Protein AF-A0A4Q1CZ32-F1 (afdb_monomer_lite)

Secondary structure (DSSP, 8-state):
---TTTHHHHHHHHHHHHHHHHHHHHHHHHTTS----SHHHHHHHHHHHHHHHHHHHHHHHHTS--EEEEEEEEETTEEEEEEEE--SSTTPPEEEEEEEEEEETT-----TTS-EEEEEEEEEE-TTS-EEEEEEEETTEEE-

pLDDT: mean 71.18, std 11.85, range [34.78, 87.81]

Foldseek 3Di:
DDDPVPVVVVVVVVVVLLVVLVVVLVVCVVVVVDDQPDPVSVVVSSVVSSVVVVVVVVVVVLPDFDFPDWDWDDDDQKIKIWTWTDRPDPFAWIKIFIWIFPDGPPDPDDDPPPGTFSAAKIFTAGPVRHTPDIWGDHRNDTDD

Structure (mmCIF, N/CA/C/O backbone):
data_AF-A0A4Q1CZ32-F1
#
_entry.id   AF-A0A4Q1CZ32-F1
#
loop_
_atom_site.group_PDB
_atom_site.id
_atom_site.type_symbol
_atom_site.label_atom_id
_atom_site.label_alt_id
_atom_site.label_comp_id
_atom_site.label_asym_id
_atom_site.label_entity_id
_atom_site.label_seq_id
_atom_site.pdbx_PDB_ins_code
_atom_site.Cartn_x
_atom_site.Cartn_y
_atom_site.Cartn_z
_atom_site.occupancy
_atom_site.B_iso_or_equiv
_atom_site.auth_seq_id
_atom_site.auth_comp_id
_atom_site.auth_asym_id
_atom_site.auth_atom_id
_atom_site.pdbx_PDB_model_num
ATOM 1 N N . MET A 1 1 ? 22.398 -16.358 17.721 1.00 34.78 1 MET A N 1
ATOM 2 C CA . MET A 1 1 ? 23.069 -15.048 17.802 1.00 34.78 1 MET A CA 1
ATOM 3 C C . MET A 1 1 ? 21.991 -14.037 17.513 1.00 34.78 1 MET A C 1
ATOM 5 O O . MET A 1 1 ? 21.501 -13.998 16.395 1.00 34.78 1 MET A O 1
ATOM 9 N N . ASP A 1 2 ? 21.521 -13.386 18.568 1.00 43.72 2 ASP A N 1
ATOM 10 C CA . ASP A 1 2 ? 20.382 -12.479 18.538 1.00 43.72 2 ASP A CA 1
ATOM 11 C C . ASP A 1 2 ? 20.813 -11.151 17.914 1.00 43.72 2 ASP A C 1
ATOM 13 O O . ASP A 1 2 ? 21.679 -10.474 18.464 1.00 43.72 2 ASP A O 1
ATOM 17 N N . ASP A 1 3 ? 20.242 -10.799 16.761 1.00 40.50 3 ASP A N 1
ATOM 18 C CA . ASP A 1 3 ? 20.479 -9.514 16.101 1.00 40.50 3 ASP A CA 1
ATOM 19 C C . ASP A 1 3 ? 19.762 -8.388 16.875 1.00 40.50 3 ASP A C 1
ATOM 21 O O . ASP A 1 3 ? 18.528 -8.307 16.852 1.00 40.50 3 ASP A O 1
ATOM 25 N N . PRO A 1 4 ? 20.484 -7.454 17.525 1.00 45.44 4 PRO A N 1
ATOM 26 C CA . PRO A 1 4 ? 19.869 -6.387 18.317 1.00 45.44 4 PRO A CA 1
ATOM 27 C C . PRO A 1 4 ? 19.288 -5.246 17.454 1.00 45.44 4 PRO A C 1
ATOM 29 O O . PRO A 1 4 ? 18.787 -4.258 17.987 1.00 45.44 4 PRO A O 1
ATOM 32 N N . GLY A 1 5 ? 19.320 -5.368 16.121 1.00 47.38 5 GLY A N 1
ATOM 33 C CA . GLY A 1 5 ? 18.882 -4.327 15.183 1.00 47.38 5 GLY A CA 1
ATOM 34 C C . GLY A 1 5 ? 17.373 -4.270 14.907 1.00 47.38 5 GLY A C 1
ATOM 35 O O . GLY A 1 5 ? 16.890 -3.250 14.425 1.00 47.38 5 GLY A O 1
ATOM 36 N N . SER A 1 6 ? 16.611 -5.325 15.221 1.00 51.91 6 SER A N 1
ATOM 37 C CA . SER A 1 6 ? 15.163 -5.378 14.936 1.00 51.91 6 SER A CA 1
ATOM 38 C C . SER A 1 6 ? 14.307 -4.766 16.061 1.00 51.91 6 SER A C 1
ATOM 40 O O . SER A 1 6 ? 13.285 -4.139 15.792 1.00 51.91 6 SER A O 1
ATOM 42 N N . SER A 1 7 ? 14.765 -4.851 17.315 1.00 56.16 7 SER A N 1
ATOM 43 C CA . SER A 1 7 ? 14.021 -4.441 18.521 1.00 56.16 7 SER A CA 1
ATOM 44 C C . SER A 1 7 ? 13.721 -2.934 18.595 1.00 56.16 7 SER A C 1
ATOM 46 O O . SER A 1 7 ? 12.609 -2.532 18.951 1.00 56.16 7 SER A O 1
ATOM 48 N N . LEU A 1 8 ? 14.676 -2.082 18.197 1.00 57.22 8 LEU A N 1
ATOM 49 C CA . LEU A 1 8 ? 14.525 -0.626 18.314 1.00 57.22 8 LEU A CA 1
ATOM 50 C C . LEU A 1 8 ? 13.378 -0.085 17.445 1.00 57.22 8 LEU A C 1
ATOM 52 O O . LEU A 1 8 ? 12.620 0.777 17.889 1.00 57.22 8 LEU A O 1
ATOM 56 N N . GLY A 1 9 ? 13.211 -0.619 16.230 1.00 56.66 9 GLY A N 1
ATOM 57 C CA . GLY A 1 9 ? 12.170 -0.180 15.296 1.00 56.66 9 GLY A CA 1
ATOM 58 C C . GLY A 1 9 ? 10.753 -0.432 15.819 1.00 56.66 9 GLY A C 1
ATOM 59 O O . GLY A 1 9 ? 9.887 0.439 15.706 1.00 56.66 9 GLY A O 1
ATOM 60 N N . TYR A 1 10 ? 10.528 -1.578 16.468 1.00 64.44 10 TYR A N 1
ATOM 61 C CA . TYR A 1 10 ? 9.233 -1.907 17.071 1.00 64.44 10 TYR A CA 1
ATOM 62 C C . TYR A 1 10 ? 8.909 -1.025 18.286 1.00 64.44 10 TYR A C 1
ATOM 64 O O . TYR A 1 10 ? 7.749 -0.648 18.479 1.00 64.44 10 TYR A O 1
ATOM 72 N N . GLY A 1 11 ? 9.919 -0.637 19.072 1.00 73.38 11 GLY A N 1
ATOM 73 C CA . GLY A 1 11 ? 9.750 0.291 20.195 1.00 73.38 11 GLY A CA 1
ATOM 74 C C . GLY A 1 11 ? 9.284 1.678 19.744 1.00 73.38 11 GLY A C 1
ATOM 75 O O . GLY A 1 11 ? 8.288 2.197 20.255 1.00 73.38 11 GLY A O 1
ATOM 76 N N . TYR A 1 12 ? 9.944 2.250 18.730 1.00 76.50 12 TYR A N 1
ATOM 77 C CA . TYR A 1 12 ? 9.544 3.541 18.158 1.00 76.50 12 TYR A CA 1
ATOM 78 C C . TYR A 1 12 ? 8.163 3.486 17.502 1.00 76.50 12 TYR A C 1
ATOM 80 O O . TYR A 1 12 ? 7.358 4.395 17.709 1.00 76.50 12 TYR A O 1
ATOM 88 N N . PHE A 1 13 ? 7.858 2.412 16.768 1.00 79.56 13 PHE A N 1
ATOM 89 C CA . PHE A 1 13 ? 6.534 2.216 16.177 1.00 79.56 13 PHE A CA 1
ATOM 90 C C . PHE A 1 13 ? 5.435 2.213 17.242 1.00 79.56 13 PHE A C 1
ATOM 92 O O . PHE A 1 13 ? 4.442 2.921 17.098 1.00 79.56 13 PHE A O 1
ATOM 99 N N . THR A 1 14 ? 5.637 1.474 18.336 1.00 80.50 14 THR A N 1
ATOM 100 C CA . THR A 1 14 ? 4.658 1.372 19.425 1.00 80.50 14 THR A CA 1
ATOM 101 C C . THR A 1 14 ? 4.389 2.737 20.057 1.00 80.50 14 THR A C 1
ATOM 103 O O . THR A 1 14 ? 3.232 3.112 20.241 1.00 80.50 14 THR A O 1
ATOM 106 N N . LEU A 1 15 ? 5.436 3.522 20.329 1.00 83.06 15 LEU A N 1
ATOM 107 C CA . LEU A 1 15 ? 5.300 4.877 20.873 1.00 83.06 15 LEU A CA 1
ATOM 108 C C . LEU A 1 15 ? 4.512 5.804 19.941 1.00 83.06 15 LEU A C 1
ATOM 110 O O . LEU A 1 15 ? 3.545 6.433 20.371 1.00 83.06 15 LEU A O 1
ATOM 114 N N . ILE A 1 16 ? 4.894 5.864 18.663 1.00 85.12 16 ILE A N 1
ATOM 115 C CA . ILE A 1 16 ? 4.226 6.711 17.665 1.00 85.12 16 ILE A CA 1
ATOM 116 C C . ILE A 1 16 ? 2.762 6.293 17.508 1.00 85.12 16 ILE A C 1
ATOM 118 O O . ILE A 1 16 ? 1.873 7.142 17.480 1.00 85.12 16 ILE A O 1
ATOM 122 N N . PHE A 1 17 ? 2.497 4.990 17.463 1.00 83.94 17 PHE A N 1
ATOM 123 C CA . PHE A 1 17 ? 1.155 4.441 17.338 1.00 83.94 17 PHE A CA 1
ATOM 124 C C . PHE A 1 17 ? 0.240 4.864 18.496 1.00 83.94 17 PHE A C 1
ATOM 126 O O . PHE A 1 17 ? -0.870 5.340 18.254 1.00 83.94 17 PHE A O 1
ATOM 133 N N . TRP A 1 18 ? 0.706 4.768 19.745 1.00 85.31 18 TRP A N 1
ATOM 134 C CA . TRP A 1 18 ? -0.077 5.203 20.906 1.00 85.31 18 TRP A CA 1
ATOM 135 C C . TRP A 1 18 ? -0.312 6.714 20.931 1.00 85.31 18 TRP A C 1
ATOM 137 O O . TRP A 1 18 ? -1.403 7.147 21.302 1.00 85.31 18 TRP A O 1
ATOM 147 N N . ILE A 1 19 ? 0.663 7.515 20.489 1.00 87.25 19 ILE A N 1
ATOM 148 C CA . ILE A 1 19 ? 0.491 8.967 20.340 1.00 87.25 19 ILE A CA 1
ATOM 149 C C . ILE A 1 19 ? -0.621 9.262 19.327 1.00 87.25 19 ILE A C 1
ATOM 151 O O . ILE A 1 19 ? -1.534 10.032 19.623 1.00 87.25 19 ILE A O 1
ATOM 155 N N . VAL A 1 20 ? -0.594 8.618 18.157 1.00 86.50 20 VAL A N 1
ATOM 156 C CA . VAL A 1 20 ? -1.621 8.794 17.119 1.00 86.50 20 VAL A CA 1
ATOM 157 C C . VAL A 1 20 ? -2.997 8.349 17.622 1.00 86.50 20 VAL A C 1
ATOM 159 O O . VAL A 1 20 ? -3.969 9.090 17.473 1.00 86.50 20 VAL A O 1
ATOM 162 N N . ALA A 1 21 ? -3.087 7.188 18.276 1.00 85.00 21 ALA A N 1
ATOM 163 C CA . ALA A 1 21 ? -4.334 6.689 18.852 1.00 85.00 21 ALA A CA 1
ATOM 164 C C . ALA A 1 21 ? -4.907 7.650 19.910 1.00 85.00 21 ALA A C 1
ATOM 166 O O . ALA A 1 21 ? -6.108 7.924 19.908 1.00 85.00 21 ALA A O 1
ATOM 167 N N . ALA A 1 22 ? -4.058 8.217 20.774 1.00 84.50 22 ALA A N 1
ATOM 168 C CA . ALA A 1 22 ? -4.468 9.199 21.775 1.00 84.50 22 ALA A CA 1
ATOM 169 C C . ALA A 1 22 ? -4.978 10.502 21.137 1.00 84.50 22 ALA A C 1
ATOM 171 O O . ALA A 1 22 ? -6.009 11.028 21.557 1.00 84.50 22 ALA A O 1
ATOM 172 N N . VAL A 1 23 ? -4.308 11.002 20.093 1.00 87.81 23 VAL A N 1
ATOM 173 C CA . VAL A 1 23 ? -4.753 12.194 19.350 1.00 87.81 23 VAL A CA 1
ATOM 174 C C . VAL A 1 23 ? -6.115 11.951 18.697 1.00 87.81 23 VAL A C 1
ATOM 176 O O . VAL A 1 23 ? -7.011 12.786 18.823 1.00 87.81 23 VAL A O 1
ATOM 179 N N . ILE A 1 24 ? -6.307 10.797 18.052 1.00 85.50 24 ILE A N 1
ATOM 180 C CA . ILE A 1 24 ? -7.595 10.416 17.453 1.00 85.50 24 ILE A CA 1
ATOM 181 C C . ILE A 1 24 ? -8.682 10.341 18.528 1.00 85.50 24 ILE A C 1
ATOM 183 O O . ILE A 1 24 ? -9.764 10.897 18.337 1.00 85.50 24 ILE A O 1
ATOM 187 N N . LEU A 1 25 ? -8.395 9.720 19.675 1.00 84.88 25 LEU A N 1
ATOM 188 C CA . LEU A 1 25 ? -9.341 9.635 20.784 1.00 84.88 25 LEU A CA 1
ATOM 189 C C . LEU A 1 25 ? -9.777 11.024 21.269 1.00 84.88 25 LEU A C 1
ATOM 191 O O . LEU A 1 25 ? -10.971 11.280 21.419 1.00 84.88 25 LEU A O 1
ATOM 195 N N . ILE A 1 26 ? -8.823 11.937 21.471 1.00 86.31 26 ILE A N 1
ATOM 196 C CA . ILE A 1 26 ? -9.107 13.318 21.880 1.00 86.31 26 ILE A CA 1
ATOM 197 C C . ILE A 1 26 ? -9.996 14.012 20.841 1.00 86.31 26 ILE A C 1
ATOM 199 O O . ILE A 1 26 ? -10.983 14.648 21.210 1.00 86.31 26 ILE A O 1
ATOM 203 N N . LEU A 1 27 ? -9.706 13.852 19.547 1.00 86.44 27 LEU A N 1
ATOM 204 C CA . LEU A 1 27 ? -10.532 14.418 18.477 1.00 86.44 27 LEU A CA 1
ATOM 205 C C . LEU A 1 27 ? -11.963 13.863 18.490 1.00 86.44 27 LEU A C 1
ATOM 207 O O . LEU A 1 27 ? -12.905 14.634 18.303 1.00 86.44 27 LEU A O 1
ATOM 211 N N . LEU A 1 28 ? -12.147 12.562 18.734 1.00 83.88 28 LEU A N 1
ATOM 212 C CA . LEU A 1 28 ? -13.469 11.924 18.820 1.00 83.88 28 LEU A CA 1
ATOM 213 C C . LEU A 1 28 ? -14.275 12.409 20.035 1.00 83.88 28 LEU A C 1
ATOM 215 O O . LEU A 1 28 ? -15.489 12.608 19.924 1.00 83.88 28 LEU A O 1
ATOM 219 N N . LEU A 1 29 ? -13.603 12.646 21.166 1.00 83.75 29 LEU A N 1
ATOM 220 C CA . LEU A 1 29 ? -14.207 13.214 22.374 1.00 83.75 29 LEU A CA 1
ATOM 221 C C . LEU A 1 29 ? -14.600 14.687 22.170 1.00 83.75 29 LEU A C 1
ATOM 223 O O . LEU A 1 29 ? -15.725 15.068 22.490 1.00 83.75 29 LEU A O 1
ATOM 227 N N . ILE A 1 30 ? -13.723 15.509 21.577 1.00 85.94 30 ILE A N 1
ATOM 228 C CA . ILE A 1 30 ? -14.007 16.927 21.273 1.00 85.94 30 ILE A CA 1
ATOM 229 C C . ILE A 1 30 ? -15.156 17.048 20.272 1.00 85.94 30 ILE A C 1
ATOM 231 O O . ILE A 1 30 ? -16.076 17.842 20.474 1.00 85.94 30 ILE A O 1
ATOM 235 N N . LYS A 1 31 ? -15.134 16.240 19.204 1.00 85.44 31 LYS A N 1
ATOM 236 C CA . LYS A 1 31 ? -16.207 16.191 18.202 1.0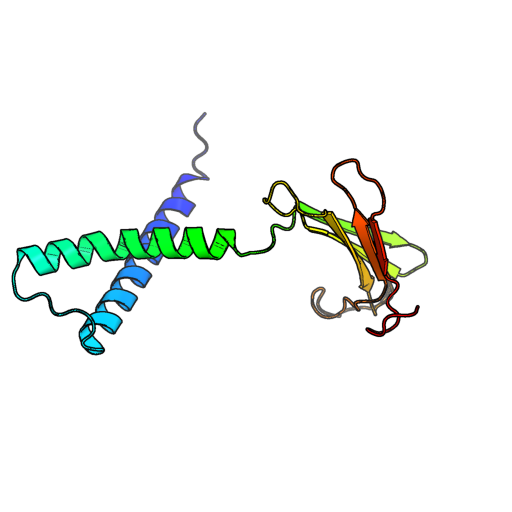0 85.44 31 LYS A CA 1
ATOM 237 C C . LYS A 1 31 ? -17.485 15.552 18.717 1.00 85.44 31 LYS A C 1
ATOM 239 O O . LYS A 1 31 ? -18.442 15.471 17.948 1.00 85.44 31 LYS A O 1
ATOM 244 N N . LYS A 1 32 ? -17.539 15.153 19.996 1.00 79.56 32 LYS A N 1
ATOM 245 C CA . LYS A 1 32 ? -18.778 14.701 20.620 1.00 79.56 32 LYS A CA 1
ATOM 246 C C . LYS A 1 32 ? -19.368 13.477 19.897 1.00 79.56 32 LYS A C 1
ATOM 248 O O . LYS A 1 32 ? -20.578 13.308 19.820 1.00 79.56 32 LYS A O 1
ATOM 253 N N . ILE A 1 33 ? -18.495 12.633 19.342 1.00 79.06 33 ILE A N 1
ATOM 254 C CA . ILE A 1 33 ? -18.873 11.388 18.656 1.00 79.06 33 ILE A CA 1
ATOM 255 C C . ILE A 1 33 ? -18.997 10.253 19.680 1.00 79.06 33 ILE A C 1
ATOM 257 O O . ILE A 1 33 ? -19.867 9.397 19.554 1.00 79.06 33 ILE A O 1
ATOM 261 N N . ILE A 1 34 ? -18.148 10.267 20.714 1.00 79.25 34 ILE A N 1
ATOM 262 C CA . ILE A 1 34 ? -18.127 9.276 21.795 1.00 79.25 34 ILE A CA 1
ATOM 263 C C . ILE A 1 34 ? -18.306 10.006 23.127 1.00 79.25 34 ILE A C 1
ATOM 265 O O . ILE A 1 34 ? -17.616 10.988 23.396 1.00 79.25 34 ILE A O 1
ATOM 269 N N . TYR A 1 35 ? -19.209 9.506 23.972 1.00 80.62 35 TYR A N 1
ATOM 270 C CA . TYR A 1 35 ? -19.492 10.062 25.297 1.00 80.62 35 TYR A CA 1
ATOM 271 C C . TYR A 1 35 ? -19.428 8.971 26.367 1.00 80.62 35 TYR A C 1
ATOM 273 O O . TYR A 1 35 ? -20.463 8.418 26.741 1.00 80.62 35 TYR A O 1
ATOM 281 N N . PRO A 1 36 ? -18.229 8.634 26.866 1.00 80.94 36 PRO A N 1
ATOM 282 C CA . PRO A 1 36 ? -18.110 7.670 27.947 1.00 80.94 36 PRO A CA 1
ATOM 283 C C . PRO A 1 36 ? -18.630 8.303 29.245 1.00 80.94 36 PRO A C 1
ATOM 285 O O . PRO A 1 36 ? -18.058 9.279 29.740 1.00 80.94 36 PRO A O 1
ATOM 288 N N . GLN A 1 37 ? -19.729 7.773 29.787 1.00 82.62 37 GLN A N 1
ATOM 289 C CA . GLN A 1 37 ? -20.366 8.317 30.992 1.00 82.62 37 GLN A CA 1
ATOM 290 C C . GLN A 1 37 ? -19.757 7.734 32.268 1.00 82.62 37 GLN A C 1
ATOM 292 O O . GLN A 1 37 ? -19.611 8.439 33.267 1.00 82.62 37 GLN A O 1
ATOM 297 N N . SER A 1 38 ? -19.345 6.469 32.228 1.00 87.44 38 SER A N 1
ATOM 298 C CA . SER A 1 38 ? -18.819 5.750 33.383 1.00 87.44 38 SER A CA 1
ATOM 299 C C . SER A 1 38 ? -17.305 5.503 33.294 1.00 87.44 38 SER A C 1
ATOM 301 O O . SER A 1 38 ? -16.688 5.593 32.232 1.00 87.44 38 SER A O 1
ATOM 303 N N . VAL A 1 39 ? -16.671 5.212 34.436 1.00 82.88 39 VAL A N 1
ATOM 304 C CA . VAL A 1 39 ? -15.256 4.793 34.495 1.00 82.88 39 VAL A CA 1
ATOM 305 C C . VAL A 1 39 ? -14.971 3.569 33.607 1.00 82.88 39 VAL A C 1
ATOM 307 O O . VAL A 1 39 ? -13.996 3.632 32.854 1.00 82.88 39 VAL A O 1
ATOM 310 N N . PRO A 1 40 ? -15.788 2.493 33.612 1.00 84.19 40 PRO A N 1
ATOM 311 C CA . PRO A 1 40 ? -15.564 1.373 32.701 1.00 84.19 40 PRO A CA 1
ATOM 312 C C . PRO A 1 40 ? -15.703 1.764 31.224 1.00 84.19 40 PRO A C 1
ATOM 314 O O . PRO A 1 40 ? -14.904 1.291 30.419 1.00 84.19 40 PRO A O 1
ATOM 317 N N . ASP A 1 41 ? -16.602 2.689 30.865 1.00 81.56 41 ASP A N 1
ATOM 318 C CA . ASP A 1 41 ? -16.701 3.174 29.477 1.00 81.56 41 ASP A CA 1
ATOM 319 C C . ASP A 1 41 ? -15.415 3.871 29.033 1.00 81.56 41 ASP A C 1
ATOM 321 O O . ASP A 1 41 ? -14.954 3.685 27.910 1.00 81.56 41 ASP A O 1
ATOM 325 N N . LYS A 1 42 ? -14.795 4.660 29.919 1.00 79.56 42 LYS A N 1
ATOM 326 C CA . LYS A 1 42 ? -13.531 5.349 29.619 1.00 79.56 42 LYS A CA 1
ATOM 327 C C . LYS A 1 42 ? -12.404 4.354 29.355 1.00 79.56 42 LYS A C 1
ATOM 329 O O . LYS A 1 42 ? -11.645 4.537 28.405 1.00 79.56 42 LYS A O 1
ATOM 334 N N . ILE A 1 43 ? -12.318 3.299 30.166 1.00 83.56 43 ILE A N 1
ATOM 335 C CA . ILE A 1 43 ? -11.326 2.230 29.994 1.00 83.56 43 ILE A CA 1
ATOM 336 C C . ILE A 1 43 ? -11.590 1.480 28.685 1.00 83.56 43 ILE A C 1
ATOM 338 O O . ILE A 1 43 ? -10.662 1.284 27.906 1.00 83.56 43 ILE A O 1
ATOM 342 N N . GLY A 1 44 ? -12.848 1.123 28.411 1.00 82.81 44 GLY A N 1
ATOM 343 C CA . GLY A 1 44 ? -13.242 0.424 27.187 1.00 82.81 44 GLY A CA 1
ATOM 344 C C . GLY A 1 44 ? -12.952 1.229 25.921 1.00 82.81 44 GLY A C 1
ATOM 345 O O . GLY A 1 44 ? -12.423 0.695 24.953 1.00 82.81 44 GLY A O 1
ATOM 346 N N . VAL A 1 45 ? -13.221 2.534 25.930 1.00 83.75 45 VAL A N 1
ATOM 347 C CA . VAL A 1 45 ? -12.921 3.417 24.795 1.00 83.75 45 VAL A CA 1
ATOM 348 C C . VAL A 1 45 ? -11.408 3.567 24.593 1.00 83.75 45 VAL A C 1
ATOM 350 O O . VAL A 1 45 ? -10.931 3.530 23.456 1.00 83.75 45 VAL A O 1
ATOM 353 N N . PHE A 1 46 ? -10.634 3.689 25.675 1.00 81.81 46 PHE A N 1
ATOM 354 C CA . PHE A 1 46 ? -9.177 3.789 25.595 1.00 81.81 46 PHE A CA 1
ATOM 355 C C . PHE A 1 46 ? -8.535 2.513 25.037 1.00 81.81 46 PHE A C 1
ATOM 357 O O . PHE A 1 46 ? -7.632 2.608 24.211 1.00 81.81 46 PHE A O 1
ATOM 364 N N . THR A 1 47 ? -9.010 1.327 25.426 1.00 82.50 47 THR A N 1
ATOM 365 C CA . THR A 1 47 ? -8.485 0.049 24.915 1.00 82.50 47 THR A CA 1
ATOM 366 C C . THR A 1 47 ? -8.989 -0.280 23.511 1.00 82.50 47 THR A C 1
ATOM 368 O O . THR A 1 47 ? -8.244 -0.852 22.716 1.00 82.50 47 THR A O 1
ATOM 371 N N . ALA A 1 48 ? -10.213 0.123 23.158 1.00 83.62 48 ALA A N 1
ATOM 372 C CA . ALA A 1 48 ? -10.773 -0.091 21.826 1.00 83.62 48 ALA A CA 1
ATOM 373 C C . ALA A 1 48 ? -10.127 0.800 20.754 1.00 83.62 48 ALA A C 1
ATOM 375 O O . ALA A 1 48 ? -10.013 0.384 19.603 1.00 83.62 48 ALA A O 1
ATOM 376 N N . THR A 1 49 ? -9.678 2.010 21.103 1.00 82.69 49 THR A N 1
ATOM 377 C CA . THR A 1 49 ? -9.137 2.966 20.118 1.00 82.69 49 THR A CA 1
ATOM 378 C C . THR A 1 49 ? -7.884 2.447 19.388 1.00 82.69 49 THR A C 1
ATOM 380 O O . THR A 1 49 ? -7.871 2.484 18.156 1.00 82.69 49 THR A O 1
ATOM 383 N N . PRO A 1 50 ? -6.861 1.898 20.073 1.00 79.50 50 PRO A N 1
ATOM 384 C CA . PRO A 1 50 ? -5.744 1.204 19.434 1.00 79.50 50 PRO A CA 1
ATOM 385 C C . PRO A 1 50 ? -6.189 0.068 18.508 1.00 79.50 50 PRO A C 1
ATOM 387 O O . PRO A 1 50 ? -5.728 -0.027 17.374 1.00 79.50 50 PRO A O 1
ATOM 390 N N . VAL A 1 51 ? -7.123 -0.772 18.962 1.00 82.25 51 VAL A N 1
ATOM 391 C CA . VAL A 1 51 ? -7.622 -1.907 18.173 1.00 82.25 51 VAL A CA 1
ATOM 392 C C . VAL A 1 51 ? -8.278 -1.413 16.885 1.00 82.25 51 VAL A C 1
ATOM 394 O O . VAL A 1 51 ? -7.962 -1.906 15.805 1.00 82.25 51 VAL A O 1
ATOM 397 N N . LEU A 1 52 ? -9.120 -0.382 16.973 1.00 82.25 52 LEU A N 1
ATOM 398 C CA . LEU A 1 52 ? -9.742 0.249 15.810 1.00 82.25 52 LEU A CA 1
ATOM 399 C C . LEU A 1 52 ? -8.707 0.869 14.865 1.00 82.25 52 LEU A C 1
ATOM 401 O O . LEU A 1 52 ? -8.853 0.743 13.651 1.00 82.25 52 LEU A O 1
ATOM 405 N N . CYS A 1 53 ? -7.645 1.484 15.393 1.00 81.56 53 CYS A N 1
ATOM 406 C CA . CYS A 1 53 ? -6.556 2.020 14.574 1.00 81.56 53 CYS A CA 1
ATOM 407 C C . CYS A 1 53 ? -5.823 0.911 13.808 1.00 81.56 53 CYS A C 1
ATOM 409 O O . CYS A 1 53 ? -5.558 1.073 12.620 1.00 81.56 53 CYS A O 1
ATOM 411 N N . ILE A 1 54 ? -5.532 -0.225 14.452 1.00 83.06 54 ILE A N 1
ATOM 412 C CA . ILE A 1 54 ? -4.897 -1.378 13.796 1.00 83.06 54 ILE A CA 1
ATOM 413 C C . ILE A 1 54 ? -5.802 -1.913 12.690 1.00 83.06 54 ILE A C 1
ATOM 415 O O . ILE A 1 54 ? -5.358 -2.029 11.552 1.00 83.06 54 ILE A O 1
ATOM 419 N N . VAL A 1 55 ? -7.077 -2.171 12.998 1.00 82.44 55 VAL A N 1
ATOM 420 C CA . VAL A 1 55 ? -8.054 -2.666 12.017 1.00 82.44 55 VAL A CA 1
ATOM 421 C C . VAL A 1 55 ? -8.156 -1.711 10.828 1.00 82.44 55 VAL A C 1
ATOM 423 O O . VAL A 1 55 ? -8.098 -2.149 9.681 1.00 82.44 55 VAL A O 1
ATOM 426 N N . PHE A 1 56 ? -8.234 -0.405 11.083 1.00 82.31 56 PHE A N 1
ATOM 427 C CA . PHE A 1 56 ? -8.279 0.610 10.036 1.00 82.31 56 PHE A CA 1
ATOM 428 C C . PHE A 1 56 ? -7.025 0.601 9.155 1.00 82.31 56 PHE A C 1
ATOM 430 O O . PHE A 1 56 ? -7.142 0.604 7.930 1.00 82.31 56 PHE A O 1
ATOM 437 N N . ILE A 1 57 ? -5.830 0.543 9.752 1.00 80.50 57 ILE A N 1
ATOM 438 C CA . ILE A 1 57 ? -4.563 0.476 9.010 1.00 80.50 57 ILE A CA 1
ATOM 439 C C . ILE A 1 57 ? -4.511 -0.794 8.156 1.00 80.50 57 ILE A C 1
ATOM 441 O O . ILE A 1 57 ? -4.186 -0.713 6.976 1.00 80.50 57 ILE A O 1
ATOM 445 N N . THR A 1 58 ? -4.867 -1.955 8.708 1.00 78.94 58 THR A N 1
ATOM 446 C CA . THR A 1 58 ? -4.869 -3.225 7.969 1.00 78.94 58 THR A CA 1
ATOM 447 C C . THR A 1 58 ? -5.839 -3.194 6.790 1.00 78.94 58 THR A C 1
ATOM 449 O O . THR A 1 58 ? -5.489 -3.629 5.692 1.00 78.94 58 THR A O 1
ATOM 452 N N . VAL A 1 59 ? -7.034 -2.634 6.981 1.00 77.56 59 VAL A N 1
ATOM 453 C CA . VAL A 1 59 ? -8.024 -2.461 5.910 1.00 77.56 59 VAL A CA 1
ATOM 454 C C . VAL A 1 59 ? -7.496 -1.508 4.834 1.00 77.56 59 VAL A C 1
ATOM 456 O O . VAL A 1 59 ? -7.533 -1.840 3.654 1.00 77.56 59 VAL A O 1
ATOM 459 N N . MET A 1 60 ? -6.924 -0.366 5.219 1.00 73.12 60 MET A N 1
ATOM 460 C CA . MET A 1 60 ? -6.349 0.596 4.270 1.00 73.12 60 MET A CA 1
ATOM 461 C C . MET A 1 60 ? -5.173 0.018 3.480 1.00 73.12 60 MET A C 1
ATOM 463 O O . MET A 1 60 ? -5.065 0.248 2.277 1.00 73.12 60 MET A O 1
ATOM 467 N N . LEU A 1 61 ? -4.314 -0.773 4.126 1.00 69.56 61 LEU A N 1
ATOM 468 C CA . LEU A 1 61 ? -3.226 -1.480 3.452 1.00 69.56 61 LEU A CA 1
ATOM 469 C C . LEU A 1 61 ? -3.742 -2.566 2.503 1.00 69.56 61 LEU A C 1
ATOM 471 O O . LEU A 1 61 ? -3.113 -2.807 1.479 1.00 69.56 61 LEU A O 1
ATOM 475 N N . SER A 1 62 ? -4.895 -3.172 2.794 1.00 65.75 62 SER A N 1
ATOM 476 C CA . SER A 1 62 ? -5.519 -4.169 1.914 1.00 65.75 62 SER A CA 1
ATOM 477 C C . SER A 1 62 ? -6.055 -3.558 0.614 1.00 65.75 62 SER A C 1
ATOM 479 O O . SER A 1 62 ? -6.100 -4.247 -0.400 1.00 65.75 62 SER A O 1
ATOM 481 N N . PHE A 1 63 ? -6.425 -2.272 0.624 1.00 64.56 63 PHE A N 1
ATOM 482 C CA . PHE A 1 63 ? -6.866 -1.539 -0.570 1.00 64.56 63 PHE A CA 1
ATOM 483 C C . PHE A 1 63 ? -5.723 -0.943 -1.398 1.00 64.56 63 PHE A C 1
ATOM 485 O O . PHE A 1 63 ? -5.960 -0.451 -2.501 1.00 64.56 63 PHE A O 1
ATOM 492 N N . LYS A 1 64 ? -4.490 -0.935 -0.884 1.00 60.56 64 LYS A N 1
ATOM 493 C CA . LYS A 1 64 ? -3.351 -0.401 -1.625 1.00 60.56 64 LYS A CA 1
ATOM 494 C C . LYS A 1 64 ? -2.891 -1.448 -2.636 1.00 60.56 64 LYS A C 1
ATOM 496 O O . LYS A 1 64 ? -2.535 -2.558 -2.250 1.00 60.56 64 LYS A O 1
ATOM 501 N N . ASP A 1 65 ? -2.881 -1.078 -3.917 1.00 58.97 65 ASP A N 1
ATOM 502 C CA . ASP A 1 65 ? -2.333 -1.910 -4.990 1.00 58.97 65 ASP A CA 1
ATOM 503 C C . ASP A 1 65 ? -0.940 -2.414 -4.586 1.00 58.97 65 ASP A C 1
ATOM 505 O O . ASP A 1 65 ? 0.003 -1.633 -4.418 1.00 58.97 65 ASP A O 1
ATOM 509 N N . ASN A 1 66 ? -0.813 -3.729 -4.401 1.00 63.00 66 ASN A N 1
ATOM 510 C CA . ASN A 1 66 ? 0.456 -4.330 -4.029 1.00 63.00 66 ASN A CA 1
ATOM 511 C C . ASN A 1 66 ? 1.377 -4.305 -5.250 1.00 63.00 66 ASN A C 1
ATOM 513 O O . ASN A 1 66 ? 1.212 -5.068 -6.209 1.00 63.00 66 ASN A O 1
ATOM 517 N N . VAL A 1 67 ? 2.365 -3.410 -5.212 1.00 63.22 67 VAL A N 1
ATOM 518 C CA . VAL A 1 67 ? 3.500 -3.454 -6.133 1.00 63.22 67 VAL A CA 1
ATOM 519 C C . VAL A 1 67 ? 4.225 -4.768 -5.871 1.00 63.22 67 VAL A C 1
ATOM 521 O O . VAL A 1 67 ? 4.847 -4.960 -4.830 1.00 63.22 67 VAL A O 1
ATOM 524 N N . GLY A 1 68 ? 4.084 -5.705 -6.800 1.00 65.31 68 GLY A N 1
ATOM 525 C CA . GLY A 1 68 ? 4.693 -7.022 -6.718 1.00 65.31 68 GLY A CA 1
ATOM 526 C C . GLY A 1 68 ? 6.188 -6.978 -7.002 1.00 65.31 68 GLY A C 1
ATOM 527 O O . GLY A 1 68 ? 6.960 -7.679 -6.355 1.00 65.31 68 GLY A O 1
ATOM 528 N N . SER A 1 69 ? 6.599 -6.158 -7.967 1.00 69.75 69 SER A N 1
ATOM 529 C CA . SER A 1 69 ? 8.009 -5.909 -8.253 1.00 69.75 69 SER A CA 1
ATOM 530 C C . SER A 1 69 ? 8.203 -4.593 -8.992 1.00 69.75 69 SER A C 1
ATOM 532 O O . SER A 1 69 ? 7.365 -4.168 -9.788 1.00 69.75 69 SER A O 1
ATOM 534 N N . GLU A 1 70 ? 9.347 -3.970 -8.739 1.00 79.00 70 GLU A N 1
ATOM 535 C CA . GLU A 1 70 ? 9.814 -2.782 -9.436 1.00 79.00 70 GLU A CA 1
ATOM 536 C C . GLU A 1 70 ? 11.256 -3.026 -9.876 1.00 79.00 70 GLU A C 1
ATOM 538 O O . GLU A 1 70 ? 12.091 -3.452 -9.077 1.00 79.00 70 GLU A O 1
ATOM 543 N N . TRP A 1 71 ? 11.555 -2.786 -11.150 1.00 75.19 71 TRP A N 1
ATOM 544 C CA . TRP A 1 71 ? 12.922 -2.857 -11.655 1.00 75.19 71 TRP A CA 1
ATOM 545 C C . TRP A 1 71 ? 13.160 -1.828 -12.755 1.00 75.19 71 TRP A C 1
ATOM 547 O O . TRP A 1 71 ? 12.256 -1.459 -13.507 1.00 75.19 71 TRP A O 1
ATOM 557 N N . CYS A 1 72 ? 14.405 -1.368 -12.847 1.00 77.88 72 CYS A N 1
ATOM 558 C CA . CYS A 1 72 ? 14.826 -0.356 -13.804 1.00 77.88 72 CYS A CA 1
ATOM 559 C C . CYS A 1 72 ? 15.917 -0.916 -14.715 1.00 77.88 72 CYS A C 1
ATOM 561 O O . CYS A 1 72 ? 16.795 -1.653 -14.267 1.00 77.88 72 CYS A O 1
ATOM 563 N N . PHE A 1 73 ? 15.887 -0.546 -15.991 1.00 76.31 73 PHE A N 1
ATOM 564 C CA . PHE A 1 73 ? 16.918 -0.923 -16.953 1.00 76.31 73 PHE A CA 1
ATOM 565 C C . PHE A 1 73 ? 17.220 0.213 -17.923 1.00 76.31 73 PHE A C 1
ATOM 567 O O . PHE A 1 73 ? 16.411 1.113 -18.144 1.00 76.31 73 PHE A O 1
ATOM 574 N N . THR A 1 74 ? 18.400 0.161 -18.529 1.00 73.88 74 THR A N 1
ATOM 575 C CA . THR A 1 74 ? 18.885 1.202 -19.435 1.00 73.88 74 THR A CA 1
ATOM 576 C C . THR A 1 74 ? 18.968 0.654 -20.850 1.00 73.88 74 THR A C 1
ATOM 578 O O . THR A 1 74 ? 19.568 -0.395 -21.079 1.00 73.88 74 THR A O 1
ATOM 581 N N . LYS A 1 75 ? 18.381 1.362 -21.819 1.00 72.12 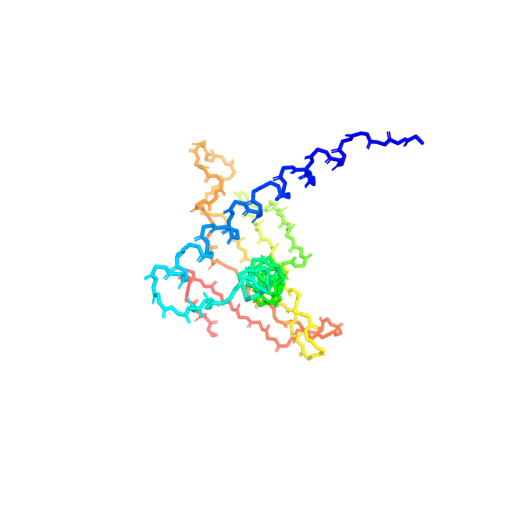75 LYS A N 1
ATOM 582 C CA . LYS A 1 75 ? 18.439 0.989 -23.238 1.00 72.12 75 LYS A CA 1
ATOM 583 C C . LYS A 1 75 ? 18.495 2.239 -24.112 1.00 72.12 75 LYS A C 1
ATOM 585 O O . LYS A 1 75 ? 17.686 3.149 -23.952 1.00 72.12 75 LYS A O 1
ATOM 590 N N . SER A 1 76 ? 19.436 2.277 -25.055 1.00 64.12 76 SER A N 1
ATOM 591 C CA . SER A 1 76 ? 19.520 3.325 -26.088 1.00 64.12 76 SER A CA 1
ATOM 592 C C . SER A 1 76 ? 19.484 4.761 -25.532 1.00 64.12 76 SER A C 1
ATOM 594 O O . SER A 1 76 ? 18.702 5.579 -25.999 1.00 64.12 76 SER A O 1
ATOM 596 N N . ASN A 1 77 ? 20.315 5.064 -24.527 1.00 69.12 77 ASN A N 1
ATOM 597 C CA . ASN A 1 77 ? 20.426 6.371 -23.851 1.00 69.12 77 ASN A CA 1
ATOM 598 C C . ASN A 1 77 ? 19.247 6.808 -22.960 1.00 69.12 77 ASN A C 1
ATOM 600 O O . ASN A 1 77 ? 19.296 7.903 -22.396 1.00 69.12 77 ASN A O 1
ATOM 604 N N . TYR A 1 78 ? 18.243 5.948 -22.763 1.00 65.94 78 TYR A N 1
ATOM 605 C CA . TYR A 1 78 ? 17.102 6.195 -21.874 1.00 65.94 78 TYR A CA 1
ATOM 606 C C . TYR A 1 78 ? 17.043 5.175 -20.735 1.00 65.94 78 TYR A C 1
ATOM 608 O O . TYR A 1 78 ? 17.470 4.024 -20.891 1.00 65.94 78 TYR A O 1
ATOM 616 N N . ARG A 1 79 ? 16.487 5.597 -19.595 1.00 69.81 79 ARG A N 1
ATOM 617 C CA . ARG A 1 79 ? 16.158 4.712 -18.476 1.00 69.81 79 ARG A CA 1
ATOM 618 C C . ARG A 1 79 ? 14.689 4.318 -18.567 1.00 69.81 79 ARG A C 1
ATOM 620 O O . ARG A 1 79 ? 13.825 5.135 -18.886 1.00 69.81 79 ARG A O 1
ATOM 627 N N . TYR A 1 80 ? 14.425 3.057 -18.281 1.00 72.56 80 TYR A N 1
ATOM 628 C CA . TYR A 1 80 ? 13.097 2.473 -18.255 1.00 72.56 80 TYR A CA 1
ATOM 629 C C . TYR A 1 80 ? 12.826 1.943 -16.859 1.00 72.56 80 TYR A C 1
ATOM 631 O O . TYR A 1 80 ? 13.726 1.393 -16.222 1.00 72.56 80 TYR A O 1
ATOM 639 N N . LYS A 1 81 ? 11.587 2.092 -16.409 1.00 76.44 81 LYS A N 1
ATOM 640 C CA . LYS A 1 81 ? 11.094 1.560 -15.142 1.00 76.44 81 LYS A CA 1
ATOM 641 C C . LYS A 1 81 ? 9.917 0.648 -15.433 1.00 76.44 81 LYS A C 1
ATOM 643 O O . LYS A 1 81 ? 9.023 1.019 -16.188 1.00 76.44 81 LYS A O 1
ATOM 648 N N . VAL A 1 82 ? 9.939 -0.550 -14.870 1.00 77.88 82 VAL A N 1
ATOM 649 C CA . VAL A 1 82 ? 8.873 -1.537 -15.017 1.00 77.88 82 VAL A CA 1
ATOM 650 C C . VAL A 1 82 ? 8.288 -1.799 -13.647 1.00 77.88 82 VAL A C 1
ATOM 652 O O . VAL A 1 82 ? 9.013 -2.162 -12.720 1.00 77.88 82 VAL A O 1
ATOM 655 N N . ILE A 1 83 ? 6.980 -1.608 -13.529 1.00 79.12 83 ILE A N 1
ATOM 656 C CA . ILE A 1 83 ? 6.240 -1.851 -12.295 1.00 79.12 83 ILE A CA 1
ATOM 657 C C . ILE A 1 83 ? 5.244 -2.968 -12.565 1.00 79.12 83 ILE A C 1
ATOM 659 O O . ILE A 1 83 ? 4.436 -2.884 -13.490 1.00 79.12 83 ILE A O 1
ATOM 663 N N . THR A 1 84 ? 5.318 -4.025 -11.764 1.00 77.31 84 THR A N 1
ATOM 664 C CA . THR A 1 84 ? 4.359 -5.127 -11.797 1.00 77.31 84 THR A CA 1
ATOM 665 C C . THR A 1 84 ? 3.425 -4.991 -10.612 1.00 77.31 84 THR A C 1
ATOM 667 O O . THR A 1 84 ? 3.863 -5.053 -9.465 1.00 77.31 84 THR A O 1
ATOM 670 N N . TYR A 1 85 ? 2.135 -4.856 -10.882 1.00 75.31 85 TYR A N 1
ATOM 671 C CA . TYR A 1 85 ? 1.087 -4.871 -9.873 1.00 75.31 85 TYR A CA 1
ATOM 672 C C . TYR A 1 85 ? 0.512 -6.280 -9.770 1.00 75.31 85 TYR A C 1
ATOM 674 O O . TYR A 1 85 ? 0.016 -6.840 -10.755 1.00 75.31 85 TYR A O 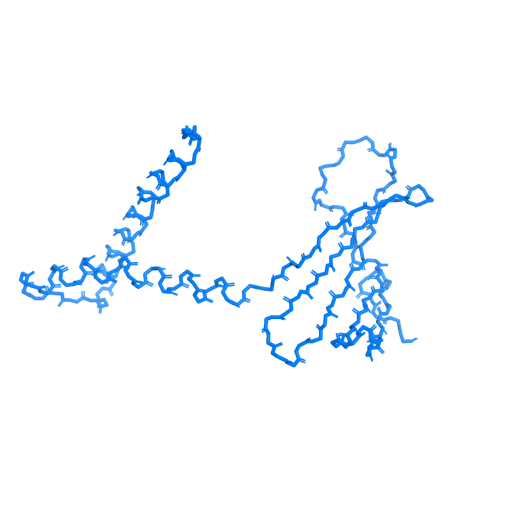1
ATOM 682 N N . ASN A 1 86 ? 0.609 -6.854 -8.571 1.00 68.44 86 ASN A N 1
ATOM 683 C CA . ASN A 1 86 ? 0.012 -8.139 -8.238 1.00 68.44 86 ASN A CA 1
ATOM 684 C C . ASN A 1 86 ? -1.210 -7.872 -7.365 1.00 68.44 86 ASN A C 1
ATOM 686 O O . ASN A 1 86 ? -1.093 -7.466 -6.212 1.00 68.44 86 ASN A O 1
ATOM 690 N N . TYR A 1 87 ? -2.385 -8.119 -7.915 1.00 66.25 87 TYR A N 1
ATOM 691 C CA . TYR A 1 87 ? -3.625 -8.030 -7.164 1.00 66.25 87 TYR A CA 1
ATOM 692 C C . TYR A 1 87 ? -3.836 -9.318 -6.359 1.00 66.25 87 TYR A C 1
ATOM 694 O O . TYR A 1 87 ? -3.566 -10.416 -6.846 1.00 66.25 87 TYR A O 1
ATOM 702 N N . SER A 1 88 ? -4.291 -9.179 -5.115 1.00 55.69 88 SER A N 1
ATOM 703 C CA . SER A 1 88 ? -4.505 -10.279 -4.163 1.00 55.69 88 SER A CA 1
ATOM 704 C C . SER A 1 88 ? -5.773 -11.096 -4.438 1.00 55.69 88 SER A C 1
ATOM 706 O O . SER A 1 88 ? -5.949 -12.168 -3.861 1.00 55.69 88 SER A O 1
ATOM 708 N N . GLU A 1 89 ? -6.657 -10.617 -5.314 1.00 61.47 89 GLU A N 1
ATOM 709 C CA . GLU A 1 89 ? -7.911 -11.290 -5.641 1.00 61.47 89 GLU A CA 1
ATOM 710 C C . GLU A 1 89 ? -7.717 -12.482 -6.600 1.00 61.47 89 GLU A C 1
ATOM 712 O O . GLU A 1 89 ? -6.923 -12.411 -7.542 1.00 61.47 89 GLU A O 1
ATOM 717 N N . PRO A 1 90 ? -8.494 -13.570 -6.436 1.00 52.12 90 PRO A N 1
ATOM 718 C CA . PRO A 1 90 ? -8.334 -14.808 -7.207 1.00 52.12 90 PRO A CA 1
ATOM 719 C C . PRO A 1 90 ? -8.610 -14.671 -8.717 1.00 52.12 90 PRO A C 1
ATOM 721 O O . PRO A 1 90 ? -8.237 -15.561 -9.482 1.00 52.12 90 PRO A O 1
ATOM 724 N N . LEU A 1 91 ? -9.238 -13.573 -9.152 1.00 52.84 91 LEU A N 1
ATOM 725 C CA . LEU A 1 91 ? -9.576 -13.281 -10.553 1.00 52.84 91 LEU A CA 1
ATOM 726 C C . LEU A 1 91 ? -8.727 -12.161 -11.168 1.00 52.84 91 LEU A C 1
ATOM 728 O O . LEU A 1 91 ? -8.946 -11.786 -12.321 1.00 52.84 91 LEU A O 1
ATOM 732 N N . ALA A 1 92 ? -7.785 -11.593 -10.418 1.00 58.31 92 ALA A N 1
ATOM 733 C CA . ALA A 1 92 ? -7.206 -10.328 -10.812 1.00 58.31 92 ALA A CA 1
ATOM 734 C C . ALA A 1 92 ? -6.015 -10.472 -11.772 1.00 58.31 92 ALA A C 1
ATOM 736 O O . ALA A 1 92 ? -5.121 -11.309 -11.634 1.00 58.31 92 ALA A O 1
ATOM 737 N N . VAL A 1 93 ? -6.054 -9.627 -12.797 1.00 62.88 93 VAL A N 1
ATOM 738 C CA . VAL A 1 93 ? -5.134 -9.589 -13.933 1.00 62.88 93 VAL A CA 1
ATOM 739 C C . VAL A 1 93 ? -3.850 -8.884 -13.505 1.00 62.88 93 VAL A C 1
ATOM 741 O O . VAL A 1 93 ? -3.906 -7.764 -13.004 1.00 62.88 93 VAL A O 1
ATOM 744 N N . LYS A 1 94 ? -2.682 -9.498 -13.719 1.00 73.44 94 LYS A N 1
ATOM 745 C CA . LYS A 1 94 ? -1.398 -8.840 -13.430 1.00 73.44 94 LYS A CA 1
ATOM 746 C C . LYS A 1 94 ? -1.213 -7.670 -14.390 1.00 73.44 94 LYS A C 1
ATOM 748 O O . LYS A 1 94 ? -1.361 -7.846 -15.600 1.00 73.44 94 LYS A O 1
ATOM 753 N N . ARG A 1 95 ? -0.872 -6.488 -13.874 1.00 75.69 95 ARG A N 1
ATOM 754 C CA . ARG A 1 95 ? -0.614 -5.300 -14.701 1.00 75.69 95 ARG A CA 1
ATOM 755 C C . ARG A 1 95 ? 0.871 -4.986 -14.688 1.00 75.69 95 ARG A C 1
ATOM 757 O O . ARG A 1 95 ? 1.445 -4.769 -13.626 1.00 75.69 95 ARG A O 1
ATOM 764 N N . VAL A 1 96 ? 1.479 -4.970 -15.866 1.00 77.50 96 VAL A N 1
ATOM 765 C CA . VAL A 1 96 ? 2.864 -4.547 -16.065 1.00 77.50 96 VAL A CA 1
ATOM 766 C C . VAL A 1 96 ? 2.840 -3.196 -16.757 1.00 77.50 96 VAL A C 1
ATOM 768 O O . VAL A 1 96 ? 2.334 -3.063 -17.873 1.00 77.50 96 VAL A O 1
ATOM 771 N N . GLU A 1 97 ? 3.378 -2.195 -16.080 1.00 76.88 97 GLU A N 1
ATOM 772 C CA . GLU A 1 97 ? 3.482 -0.834 -16.583 1.00 76.88 97 GLU A CA 1
ATOM 773 C C . GLU A 1 97 ? 4.931 -0.524 -16.918 1.00 76.88 97 GLU A C 1
ATOM 775 O O . GLU A 1 97 ? 5.836 -0.806 -16.131 1.00 76.88 97 GLU A O 1
ATOM 780 N N . TYR A 1 98 ? 5.143 0.080 -18.081 1.00 74.12 98 TYR A N 1
ATOM 781 C CA . TYR A 1 98 ? 6.453 0.525 -18.510 1.00 74.12 98 TYR A CA 1
ATOM 782 C C . TYR A 1 98 ? 6.480 2.052 -18.461 1.00 74.12 98 TYR A C 1
ATOM 784 O O . TYR A 1 98 ? 5.621 2.744 -19.011 1.00 74.12 98 TYR A O 1
ATOM 792 N N . TYR A 1 99 ? 7.525 2.602 -17.873 1.00 70.62 99 TYR A N 1
ATOM 793 C CA . TYR A 1 99 ? 7.781 4.030 -17.794 1.00 70.62 99 TYR A CA 1
ATOM 794 C C . TYR A 1 99 ? 9.101 4.345 -18.478 1.00 70.62 99 TYR A C 1
ATOM 796 O O . TYR A 1 99 ? 10.040 3.545 -18.440 1.00 70.62 99 TYR A O 1
ATOM 804 N N . ARG A 1 100 ? 9.188 5.533 -19.074 1.00 71.69 100 ARG A N 1
ATOM 805 C CA . ARG A 1 100 ? 10.411 6.045 -19.692 1.00 71.69 100 ARG A CA 1
ATOM 806 C C . ARG A 1 100 ? 10.811 7.336 -18.993 1.00 71.69 100 ARG A C 1
ATOM 808 O O . ARG A 1 100 ? 9.965 8.202 -18.780 1.00 71.69 100 ARG A O 1
ATOM 815 N N . SER A 1 101 ? 12.091 7.472 -18.661 1.00 68.88 101 SER A N 1
ATOM 816 C CA . SER A 1 101 ? 12.618 8.739 -18.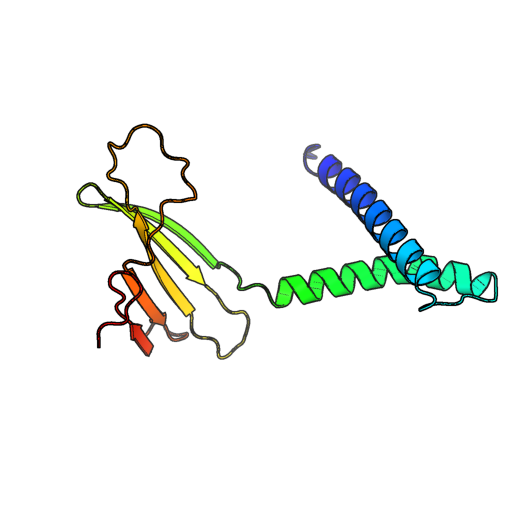160 1.00 68.88 101 SER A CA 1
ATOM 817 C C . SER A 1 101 ? 12.519 9.818 -19.244 1.00 68.88 101 SER A C 1
ATOM 819 O O . SER A 1 101 ? 12.882 9.566 -20.398 1.00 68.88 101 SER A O 1
ATOM 821 N N . ALA A 1 102 ? 12.051 11.019 -18.894 1.00 63.19 102 ALA A N 1
ATOM 822 C CA . ALA A 1 102 ? 12.125 12.175 -19.798 1.00 63.19 102 ALA A CA 1
ATOM 823 C C . ALA A 1 102 ? 13.582 12.598 -20.051 1.00 63.19 102 ALA A C 1
ATOM 825 O O . ALA A 1 102 ? 13.910 13.151 -21.098 1.00 63.19 102 ALA A O 1
ATOM 826 N N . ASP A 1 103 ? 14.453 12.265 -19.101 1.00 59.25 103 ASP A N 1
ATOM 827 C CA . 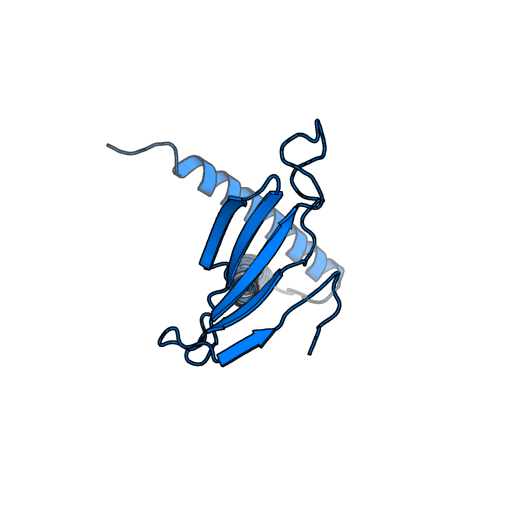ASP A 1 103 ? 15.875 12.551 -19.124 1.00 59.25 103 ASP A CA 1
ATOM 828 C C . ASP A 1 103 ? 16.688 11.456 -19.828 1.00 59.25 103 ASP A C 1
ATOM 830 O O . ASP A 1 103 ? 16.377 10.259 -19.766 1.00 59.25 103 ASP A O 1
ATOM 834 N N . THR A 1 104 ? 17.773 11.877 -20.485 1.00 59.56 104 THR A N 1
ATOM 835 C CA . THR A 1 104 ? 18.818 10.971 -20.984 1.00 59.56 104 THR A CA 1
ATOM 836 C C . THR A 1 104 ? 19.810 10.660 -19.863 1.00 59.56 104 THR A C 1
AT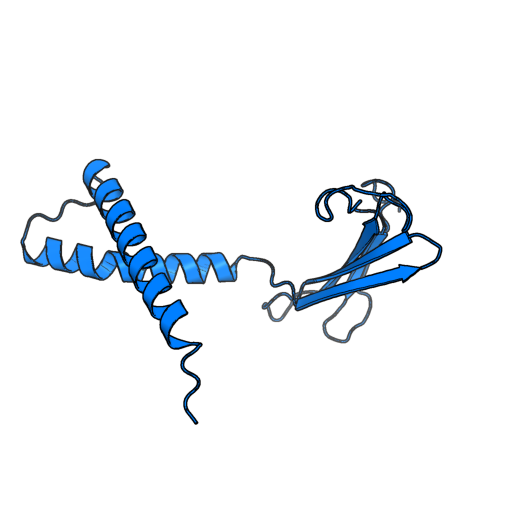OM 838 O O . THR A 1 104 ? 19.940 11.425 -18.915 1.00 59.56 104 THR A O 1
ATOM 841 N N . ILE A 1 105 ? 20.553 9.553 -19.965 1.00 58.88 105 ILE A N 1
ATOM 842 C CA . ILE A 1 105 ? 21.516 9.100 -18.931 1.00 58.88 105 ILE A CA 1
ATOM 843 C C . ILE A 1 105 ? 22.522 10.196 -18.510 1.00 58.88 105 ILE A C 1
ATOM 845 O O . ILE A 1 105 ? 23.054 10.133 -17.403 1.00 58.88 105 ILE A O 1
ATOM 849 N N . ASN A 1 106 ? 22.747 11.194 -19.371 1.00 53.00 106 ASN A N 1
ATOM 850 C CA . ASN A 1 106 ? 23.732 12.258 -19.204 1.00 53.00 106 ASN A CA 1
ATOM 851 C C . ASN A 1 106 ? 23.173 13.573 -18.626 1.00 53.00 106 ASN A C 1
ATOM 853 O O . ASN A 1 106 ? 23.938 14.535 -18.518 1.00 53.00 106 ASN A O 1
ATOM 857 N N . SER A 1 107 ? 21.886 13.666 -18.266 1.00 55.56 107 SER A N 1
ATOM 858 C CA . SER A 1 107 ? 21.374 14.872 -17.604 1.00 55.56 107 SER A CA 1
ATOM 859 C C . SER A 1 107 ? 21.945 14.963 -16.184 1.00 55.56 107 SER A C 1
ATOM 861 O O . SER A 1 107 ? 21.695 14.139 -15.302 1.00 55.56 107 SER A O 1
ATOM 863 N N . LYS A 1 108 ? 22.799 15.962 -15.960 1.00 53.50 108 LYS A N 1
ATOM 864 C CA . LYS A 1 108 ? 23.291 16.291 -14.623 1.00 53.50 108 LYS A CA 1
ATOM 865 C C . LYS A 1 108 ? 22.171 16.980 -13.848 1.00 53.50 108 LYS A C 1
ATOM 867 O O . LYS A 1 108 ? 21.867 18.132 -14.129 1.00 53.50 108 LYS A O 1
ATOM 872 N N . GLY A 1 109 ? 21.662 16.307 -12.820 1.00 53.19 109 GLY A N 1
ATOM 873 C CA . GLY A 1 109 ? 21.107 16.991 -11.651 1.00 53.19 109 GLY A CA 1
ATOM 874 C C . GLY A 1 109 ? 19.603 17.237 -11.631 1.00 53.19 109 GLY A C 1
ATOM 875 O O . GLY A 1 109 ? 19.190 18.288 -11.152 1.00 53.19 109 GLY A O 1
ATOM 876 N N . THR A 1 110 ? 18.787 16.273 -12.044 1.00 47.31 110 THR A N 1
ATOM 877 C CA . THR A 1 110 ? 17.346 16.336 -11.782 1.00 47.31 110 THR A CA 1
ATOM 878 C C . THR A 1 110 ? 16.960 15.234 -10.797 1.00 47.31 110 THR A C 1
ATOM 880 O O . THR A 1 110 ? 17.311 14.067 -10.989 1.00 47.31 110 THR A O 1
ATOM 883 N N . LEU A 1 111 ? 16.314 15.620 -9.691 1.00 48.75 111 LEU A N 1
ATOM 884 C CA . LEU A 1 111 ? 15.852 14.715 -8.636 1.00 48.75 111 LEU A CA 1
ATOM 885 C C . LEU A 1 111 ? 15.089 13.525 -9.245 1.00 48.75 111 LEU A C 1
ATOM 887 O O . LEU A 1 111 ? 14.178 13.696 -10.051 1.00 48.75 111 LEU A O 1
ATOM 891 N N . MET A 1 112 ? 15.506 12.315 -8.863 1.00 52.06 112 MET A N 1
ATOM 892 C CA . MET A 1 112 ? 15.163 11.026 -9.488 1.00 52.06 112 MET A CA 1
ATOM 893 C C . MET A 1 112 ? 13.658 10.688 -9.551 1.00 52.06 112 MET A C 1
ATOM 895 O O . MET A 1 112 ? 13.286 9.769 -10.285 1.00 52.06 112 MET A O 1
ATOM 899 N N . ASP A 1 113 ? 12.805 11.407 -8.819 1.00 49.75 113 ASP A N 1
ATOM 900 C CA . ASP A 1 113 ? 11.393 11.053 -8.640 1.00 49.75 113 ASP A CA 1
ATOM 901 C C . ASP A 1 113 ? 10.421 11.783 -9.589 1.00 49.75 113 ASP A C 1
ATOM 903 O O . ASP A 1 113 ? 9.311 11.297 -9.794 1.00 49.75 113 ASP A O 1
ATOM 907 N N . GLU A 1 114 ? 10.821 12.878 -10.250 1.00 51.47 114 GLU A N 1
ATOM 908 C CA . GLU A 1 114 ? 9.889 13.735 -11.020 1.00 51.47 114 GLU A CA 1
ATOM 909 C C . GLU A 1 114 ? 9.918 13.541 -12.551 1.00 51.47 114 GLU A C 1
ATOM 911 O O . GLU A 1 114 ? 9.252 14.262 -13.289 1.00 51.47 114 GLU A O 1
ATOM 916 N N . LEU A 1 115 ? 10.655 12.551 -13.064 1.00 61.25 115 LEU A N 1
ATOM 917 C CA . LEU A 1 115 ? 10.948 12.432 -14.506 1.00 61.25 115 LEU A CA 1
ATOM 918 C C . LEU A 1 115 ? 10.413 11.175 -15.193 1.00 61.25 115 LEU A C 1
ATOM 920 O O . LEU A 1 115 ? 10.808 10.872 -16.322 1.00 61.25 115 LEU A O 1
ATOM 924 N N . TRP A 1 116 ? 9.525 10.425 -14.547 1.00 64.00 116 TRP A N 1
ATOM 925 C CA . TRP A 1 116 ? 8.912 9.246 -15.155 1.00 64.00 116 TRP A CA 1
ATOM 926 C C . TRP A 1 116 ? 7.674 9.643 -15.953 1.00 64.00 116 TRP A C 1
ATOM 928 O O . TRP A 1 116 ? 6.586 9.809 -15.407 1.00 64.00 116 TRP A O 1
ATOM 938 N N . ILE A 1 117 ? 7.827 9.757 -17.271 1.00 65.06 117 ILE A N 1
ATOM 939 C CA . ILE A 1 117 ? 6.684 9.932 -18.166 1.00 65.06 117 ILE A CA 1
ATOM 940 C C . ILE A 1 117 ? 6.015 8.562 -18.332 1.00 65.06 117 ILE A C 1
ATOM 942 O O . ILE A 1 117 ? 6.691 7.558 -18.601 1.00 65.06 117 ILE A O 1
ATOM 946 N N . LYS A 1 118 ? 4.679 8.522 -18.212 1.00 58.62 118 LYS A N 1
ATOM 947 C CA . LYS A 1 118 ? 3.810 7.394 -18.605 1.00 58.62 118 LYS A CA 1
ATOM 948 C C . LYS A 1 118 ? 3.867 7.207 -20.125 1.00 58.62 118 LYS A C 1
ATOM 950 O O . LYS A 1 118 ? 2.967 7.549 -20.887 1.00 58.62 118 LYS A O 1
ATOM 955 N N . GLY A 1 119 ? 5.014 6.732 -20.583 1.00 56.84 119 GLY A N 1
ATOM 956 C CA . GLY A 1 119 ? 5.388 6.717 -21.989 1.00 56.84 119 GLY A CA 1
ATOM 957 C C . GLY A 1 119 ? 5.350 5.343 -22.633 1.00 56.84 119 GLY A C 1
ATOM 958 O O . GLY A 1 119 ? 5.783 5.228 -23.777 1.00 56.84 119 GLY A O 1
ATOM 959 N N . SER A 1 120 ? 4.922 4.287 -21.939 1.00 64.12 120 SER A N 1
ATOM 960 C CA . SER A 1 120 ? 5.132 2.952 -22.490 1.00 64.12 120 SER A CA 1
ATOM 961 C C . SER A 1 120 ? 4.101 1.927 -22.039 1.00 64.12 120 SER A C 1
ATOM 963 O O . SER A 1 120 ? 3.873 1.698 -20.862 1.00 64.12 120 SER A O 1
ATOM 965 N N . ILE A 1 121 ? 3.471 1.347 -23.060 1.00 70.25 121 ILE A N 1
ATOM 966 C CA . ILE A 1 121 ? 2.802 0.046 -23.127 1.00 70.25 121 ILE A CA 1
ATOM 967 C C . ILE A 1 121 ? 2.377 -0.522 -21.770 1.00 70.25 121 ILE A C 1
ATOM 969 O O . ILE A 1 121 ? 3.206 -0.999 -21.011 1.00 70.25 121 ILE A O 1
ATOM 973 N N . TRP A 1 122 ? 1.083 -0.581 -21.500 1.00 76.19 122 TRP A N 1
ATOM 974 C CA . TRP A 1 122 ? 0.556 -1.353 -20.383 1.00 76.19 122 TRP A CA 1
ATOM 975 C C . TRP A 1 122 ? 0.173 -2.739 -20.872 1.00 76.19 122 TRP A C 1
ATOM 977 O O . TRP A 1 122 ? -0.539 -2.883 -21.870 1.00 76.19 122 TRP A O 1
ATOM 987 N N . ILE A 1 123 ? 0.660 -3.761 -20.178 1.00 77.81 123 ILE A N 1
ATOM 988 C CA . ILE A 1 123 ? 0.362 -5.155 -20.487 1.00 77.81 123 ILE A CA 1
ATOM 989 C C . ILE A 1 123 ? -0.432 -5.736 -19.328 1.00 77.81 123 ILE A C 1
ATOM 991 O O . ILE A 1 123 ? -0.005 -5.718 -18.176 1.00 77.81 123 ILE A O 1
ATOM 995 N N . TYR A 1 124 ? -1.598 -6.258 -19.663 1.00 77.50 124 TYR A N 1
ATOM 996 C CA . TYR A 1 124 ? -2.493 -6.957 -18.765 1.00 77.50 124 TYR A CA 1
ATOM 997 C C . TYR A 1 124 ? -2.331 -8.448 -19.027 1.00 77.50 124 TYR A C 1
ATOM 999 O O . TYR A 1 124 ? -2.595 -8.913 -20.138 1.00 77.50 124 TYR A O 1
ATOM 1007 N N . LEU A 1 125 ? -1.869 -9.186 -18.024 1.00 73.81 125 LEU A N 1
ATOM 1008 C CA . LEU A 1 125 ? -1.559 -10.607 -18.115 1.00 73.81 125 LEU A CA 1
ATOM 1009 C C . LEU A 1 125 ? -2.572 -11.437 -17.320 1.00 73.81 125 LEU A C 1
ATOM 1011 O O . LEU A 1 125 ? -2.925 -11.102 -16.186 1.00 73.81 125 LEU A O 1
ATOM 1015 N N . SER A 1 126 ? -3.001 -12.553 -17.902 1.00 69.69 126 SER A N 1
ATOM 1016 C CA . SER A 1 126 ? -3.794 -13.581 -17.237 1.00 69.69 126 SER A CA 1
ATOM 1017 C C . SER A 1 126 ? -2.963 -14.256 -16.140 1.00 69.69 126 SER A C 1
ATOM 1019 O O . SER A 1 126 ? -1.741 -14.097 -16.060 1.00 69.69 126 SER A O 1
ATOM 1021 N N . ARG A 1 127 ? -3.602 -15.081 -15.306 1.00 65.62 127 ARG A N 1
ATOM 1022 C CA . ARG A 1 127 ? -2.900 -15.874 -14.283 1.00 65.62 127 ARG A CA 1
ATOM 1023 C C . ARG A 1 127 ? -1.819 -16.791 -14.871 1.00 65.62 127 ARG A C 1
ATOM 1025 O O . ARG A 1 127 ? -0.810 -17.029 -14.212 1.00 65.62 127 ARG A O 1
ATOM 1032 N N . VAL A 1 128 ? -2.040 -17.287 -16.088 1.00 73.12 128 VAL A N 1
ATOM 1033 C CA . VAL A 1 128 ? -1.140 -18.211 -16.800 1.00 73.12 128 VAL A CA 1
ATOM 1034 C C . VAL A 1 128 ? 0.018 -17.457 -17.472 1.00 73.12 128 VAL A C 1
ATOM 1036 O O . VAL A 1 128 ? 0.995 -18.065 -17.893 1.00 73.12 128 VAL A O 1
ATOM 1039 N N . GLY A 1 129 ? -0.038 -16.119 -17.495 1.00 64.31 129 GLY A N 1
ATOM 1040 C CA . GLY A 1 129 ? 0.953 -15.265 -18.148 1.00 64.31 129 GLY A CA 1
ATOM 1041 C C . GLY A 1 129 ? 0.582 -14.884 -19.580 1.00 64.31 129 GLY A C 1
ATOM 1042 O O . GLY A 1 129 ? 1.357 -14.194 -20.238 1.00 64.31 129 GLY A O 1
ATOM 1043 N N . ASP A 1 130 ? -0.604 -15.273 -20.054 1.00 77.12 130 ASP A N 1
ATOM 1044 C CA . ASP A 1 130 ? -1.084 -14.889 -21.380 1.00 77.12 130 ASP A CA 1
ATOM 1045 C C . ASP A 1 130 ? -1.450 -13.409 -21.410 1.00 77.12 130 ASP A C 1
ATOM 1047 O O . ASP A 1 130 ? -2.022 -12.870 -20.462 1.00 77.12 130 ASP A O 1
ATOM 1051 N N . THR A 1 131 ? -1.167 -12.733 -22.519 1.00 79.31 131 THR A N 1
ATOM 1052 C CA . THR A 1 131 ? -1.553 -11.327 -22.672 1.00 79.31 131 THR A CA 1
ATOM 1053 C C . THR A 1 131 ? -3.056 -11.213 -22.920 1.00 79.31 131 THR A C 1
ATOM 1055 O O . THR A 1 131 ? -3.545 -11.602 -23.974 1.00 79.31 131 THR A O 1
ATOM 1058 N N . VAL A 1 132 ? -3.780 -10.643 -21.955 1.00 81.06 132 VAL A N 1
ATOM 1059 C CA . VAL A 1 132 ? -5.224 -10.360 -22.031 1.00 81.06 132 VAL A CA 1
ATOM 1060 C C . VAL A 1 132 ? -5.474 -9.063 -22.790 1.00 81.06 132 VAL A C 1
ATOM 1062 O O . VAL A 1 132 ? -6.382 -8.973 -23.611 1.00 81.06 132 VAL A O 1
ATOM 1065 N N . LYS A 1 133 ? -4.669 -8.034 -22.509 1.00 82.31 133 LYS A N 1
ATOM 1066 C CA . LYS A 1 133 ? -4.794 -6.718 -23.138 1.00 82.31 133 LYS A CA 1
ATOM 1067 C C . LYS A 1 133 ? -3.431 -6.049 -23.209 1.00 82.31 133 LYS A C 1
ATOM 1069 O O . LYS A 1 133 ? -2.642 -6.114 -22.269 1.00 82.31 133 LYS A O 1
ATOM 1074 N N . LYS A 1 134 ? -3.174 -5.361 -24.314 1.00 81.06 134 LYS A N 1
ATOM 1075 C CA . LYS A 1 134 ? -2.015 -4.488 -24.477 1.00 81.06 134 LYS A CA 1
ATOM 1076 C C . LYS A 1 134 ? -2.521 -3.107 -24.860 1.00 81.06 134 LYS A C 1
ATOM 1078 O O . LYS A 1 134 ? -3.254 -2.986 -25.834 1.00 81.06 134 LYS A O 1
ATOM 1083 N N . VAL A 1 135 ? -2.147 -2.092 -24.094 1.00 79.44 135 VAL A N 1
ATOM 1084 C CA . VAL A 1 135 ? -2.530 -0.700 -24.347 1.00 79.44 135 VAL A CA 1
ATOM 1085 C C . VAL A 1 135 ? -1.270 0.102 -24.578 1.00 79.44 135 VAL A C 1
ATOM 1087 O O . VAL A 1 135 ? -0.380 0.088 -23.736 1.00 79.44 135 VAL A O 1
ATOM 1090 N N . THR A 1 136 ? -1.164 0.785 -25.712 1.00 77.06 136 THR A N 1
ATOM 1091 C CA . THR A 1 136 ? 0.008 1.614 -26.002 1.00 77.06 136 THR A CA 1
ATOM 1092 C C . THR A 1 136 ? -0.326 3.066 -25.716 1.00 77.06 136 THR A C 1
ATOM 1094 O O . THR A 1 136 ? -1.229 3.629 -26.326 1.00 77.06 136 THR A O 1
ATOM 1097 N N . TYR A 1 137 ? 0.430 3.672 -24.807 1.00 67.88 137 TYR A N 1
ATOM 1098 C CA . TYR A 1 137 ? 0.335 5.096 -24.517 1.00 67.88 137 TYR A CA 1
ATOM 1099 C C . TYR A 1 137 ? 1.481 5.846 -25.192 1.00 67.88 137 TYR A C 1
ATOM 1101 O O . TYR A 1 137 ? 2.630 5.399 -25.155 1.00 67.88 137 TYR A O 1
ATOM 1109 N N . LYS A 1 138 ? 1.173 6.997 -25.788 1.00 67.06 138 LYS A N 1
ATOM 1110 C CA . LYS A 1 138 ? 2.155 7.980 -26.254 1.00 67.06 138 LYS A CA 1
ATOM 1111 C C . LYS A 1 138 ? 1.778 9.326 -25.654 1.00 67.06 138 LYS A C 1
ATOM 1113 O O . LYS A 1 138 ? 0.731 9.863 -25.995 1.00 67.06 138 LYS A O 1
ATOM 1118 N N . ASN A 1 139 ? 2.631 9.860 -24.780 1.00 64.00 139 ASN A N 1
ATOM 1119 C CA . ASN A 1 139 ? 2.391 11.123 -24.070 1.00 64.00 139 ASN A CA 1
ATOM 1120 C C . ASN A 1 139 ? 1.007 11.151 -23.388 1.00 64.00 139 ASN A C 1
ATOM 1122 O O . ASN A 1 139 ? 0.210 12.038 -23.669 1.00 64.00 139 ASN A O 1
ATOM 1126 N N . ASP A 1 140 ? 0.702 10.134 -22.574 1.00 60.91 140 ASP A N 1
ATOM 1127 C CA . ASP A 1 140 ? -0.586 9.963 -21.872 1.00 60.91 140 ASP A CA 1
ATOM 1128 C C . ASP A 1 140 ? -1.834 9.747 -22.751 1.00 60.91 140 ASP A C 1
ATOM 1130 O O . ASP A 1 140 ? -2.936 9.585 -22.230 1.00 60.91 140 ASP A O 1
ATOM 1134 N N . ILE A 1 141 ? -1.684 9.656 -24.076 1.00 62.78 141 ILE A N 1
ATOM 1135 C CA . ILE A 1 141 ? -2.787 9.368 -25.000 1.00 62.78 141 ILE A CA 1
ATOM 1136 C C . ILE A 1 141 ? -2.737 7.892 -25.407 1.00 62.78 141 ILE A C 1
ATOM 1138 O O . ILE A 1 141 ? -1.705 7.405 -25.878 1.00 62.78 141 ILE A O 1
ATOM 1142 N N . GLU A 1 142 ? -3.852 7.178 -25.231 1.00 67.00 142 GLU A N 1
ATOM 1143 C CA . GLU A 1 142 ? -4.028 5.814 -25.742 1.00 67.00 142 GLU A CA 1
ATOM 1144 C C . GLU A 1 142 ? -4.079 5.843 -27.275 1.00 67.00 142 GLU A C 1
ATOM 1146 O O . GLU A 1 142 ? -4.939 6.493 -27.872 1.00 67.00 142 GLU A O 1
ATOM 1151 N N . ILE A 1 143 ? -3.151 5.133 -27.915 1.00 69.06 143 ILE A N 1
ATOM 1152 C CA . ILE A 1 143 ? -3.162 4.912 -29.360 1.00 69.06 143 ILE A CA 1
ATOM 1153 C C . ILE A 1 143 ? -3.805 3.545 -29.605 1.00 69.06 143 ILE A C 1
ATOM 1155 O O . ILE A 1 143 ? -3.296 2.534 -29.114 1.00 69.06 143 ILE A O 1
ATOM 1159 N N . LYS A 1 144 ? -4.927 3.544 -30.335 1.00 60.75 144 LYS A N 1
ATOM 1160 C CA . LYS A 1 144 ? -5.607 2.332 -30.814 1.00 60.75 144 LYS A CA 1
ATOM 1161 C C . LYS A 1 144 ? -4.869 1.694 -31.982 1.00 60.75 144 LYS A C 1
ATOM 1163 O O . LYS A 1 144 ? -4.391 2.455 -32.852 1.00 60.75 144 LYS A O 1
#

Radius of gyration: 23.41 Å; chains: 1; bounding box: 44×35×65 Å

Organism: NCBI:txid2508721

Sequence (144 aa):
MDDPGSSLGYGYFTLIFWIVAAVILILLLIKKIIYPQSVPDKIGVFTATPVLCIVFITVMLSFKDNVGSEWCFTKSNYRYKVITYNYSEPLAVKRVEYYRSADTINSKGTLMDELWIKGSIWIYLSRVGDTVKKVTYKNDIEIK